Protein AF-A0A7Z9G6H9-F1 (afdb_monomer_lite)

Radius of gyration: 14.98 Å; chains: 1; bounding box: 34×43×38 Å

Foldseek 3Di:
DFDWFEDEDQAQFFWKFKQDPVRFGQFTAWYAHPVAEPDTAGGPADDDDDPPIDIDTDGDDQPFFKKKKWFAWPVRGTWIWIDGDDAFDKDFTATPRPRHFPQQVAAQIWTFKIAMETAPPCQQAPVQFKFKAALVRDTQDTHGHDHSHNYIGYIDTDTGGHHNNITIIGGHHD

Structure (mmCIF, N/CA/C/O backbone):
data_AF-A0A7Z9G6H9-F1
#
_entry.id   AF-A0A7Z9G6H9-F1
#
loop_
_atom_site.group_PDB
_atom_site.id
_atom_site.type_symbol
_atom_site.label_atom_id
_atom_site.label_alt_id
_atom_site.label_comp_id
_atom_site.label_asym_id
_atom_site.label_entity_id
_atom_site.label_seq_id
_atom_site.pdbx_PDB_ins_code
_atom_site.Cartn_x
_atom_site.Cartn_y
_atom_site.Cartn_z
_atom_site.occupancy
_atom_site.B_iso_or_equiv
_atom_site.auth_seq_id
_atom_site.auth_comp_id
_atom_site.auth_asym_id
_atom_site.auth_atom_id
_atom_site.pdbx_PDB_model_num
ATOM 1 N N . MET A 1 1 ? 0.332 -24.050 -5.049 1.00 57.28 1 MET A N 1
ATOM 2 C CA . MET A 1 1 ? 1.368 -23.044 -5.371 1.00 57.28 1 MET A CA 1
ATOM 3 C C . MET A 1 1 ? 0.844 -21.682 -4.958 1.00 57.28 1 MET A C 1
ATOM 5 O O . MET A 1 1 ? -0.345 -21.447 -5.135 1.00 57.28 1 MET A O 1
ATOM 9 N N . ALA A 1 2 ? 1.680 -20.829 -4.365 1.00 78.94 2 ALA A N 1
ATOM 10 C CA . ALA A 1 2 ? 1.297 -19.445 -4.094 1.00 78.94 2 ALA A CA 1
ATOM 11 C C . ALA A 1 2 ? 1.231 -18.673 -5.420 1.00 78.94 2 ALA A C 1
ATOM 13 O O . ALA A 1 2 ? 2.076 -18.885 -6.287 1.00 78.94 2 ALA A O 1
ATOM 14 N N . VAL A 1 3 ? 0.231 -17.808 -5.589 1.00 91.69 3 VAL A N 1
ATOM 15 C CA . VAL A 1 3 ? 0.198 -16.886 -6.732 1.00 91.69 3 VAL A CA 1
ATOM 16 C C . VAL A 1 3 ? 1.213 -15.783 -6.454 1.00 91.69 3 VAL A C 1
ATOM 18 O O . VAL A 1 3 ? 1.153 -15.135 -5.407 1.00 91.69 3 VAL A O 1
ATOM 21 N N . GLN A 1 4 ? 2.153 -15.600 -7.375 1.00 93.62 4 GLN A N 1
ATOM 22 C CA . GLN A 1 4 ? 3.223 -14.614 -7.267 1.00 93.62 4 GLN A CA 1
ATOM 23 C C . GLN A 1 4 ? 3.077 -13.572 -8.369 1.00 93.62 4 GLN A C 1
ATOM 25 O O . GLN A 1 4 ? 2.569 -13.873 -9.451 1.00 93.62 4 GLN A O 1
ATOM 30 N N . ALA A 1 5 ? 3.516 -12.351 -8.094 1.00 93.12 5 ALA A N 1
ATOM 31 C CA . ALA A 1 5 ? 3.531 -11.283 -9.078 1.00 93.12 5 ALA A CA 1
ATOM 32 C C . ALA A 1 5 ? 4.661 -10.294 -8.796 1.00 93.12 5 ALA A C 1
ATOM 34 O O . ALA A 1 5 ? 5.154 -10.186 -7.673 1.00 93.12 5 ALA A O 1
ATOM 35 N N . MET A 1 6 ? 5.048 -9.564 -9.835 1.00 92.94 6 MET A N 1
ATOM 36 C CA . MET A 1 6 ? 5.965 -8.440 -9.748 1.00 92.94 6 MET A CA 1
ATOM 37 C C . MET A 1 6 ? 5.773 -7.537 -10.959 1.00 92.94 6 MET A C 1
ATOM 39 O O . MET A 1 6 ? 5.467 -8.023 -12.047 1.00 92.94 6 MET A O 1
ATOM 43 N N . MET A 1 7 ? 5.983 -6.242 -10.764 1.00 94.25 7 MET A N 1
ATOM 44 C CA . MET A 1 7 ? 6.131 -5.269 -11.839 1.00 94.25 7 MET A CA 1
ATOM 45 C C . MET A 1 7 ? 7.499 -4.605 -11.729 1.00 94.25 7 MET A C 1
ATOM 47 O O . MET A 1 7 ? 7.927 -4.236 -10.638 1.00 94.25 7 MET A O 1
ATOM 51 N N . THR A 1 8 ? 8.191 -4.452 -12.853 1.00 93.75 8 THR A N 1
ATOM 52 C CA . THR A 1 8 ? 9.519 -3.836 -12.885 1.00 93.75 8 THR A CA 1
ATOM 53 C C . THR A 1 8 ? 9.532 -2.621 -13.793 1.00 93.75 8 THR A C 1
ATOM 55 O O . THR A 1 8 ? 8.877 -2.611 -14.834 1.00 93.75 8 THR A O 1
ATOM 58 N N . ALA A 1 9 ? 10.312 -1.614 -13.416 1.00 90.50 9 ALA A N 1
ATOM 59 C CA . ALA A 1 9 ? 10.638 -0.473 -14.264 1.00 90.50 9 ALA A CA 1
ATOM 60 C C . ALA A 1 9 ? 12.137 -0.201 -14.184 1.00 90.50 9 ALA A C 1
ATOM 62 O O . ALA A 1 9 ? 12.782 -0.546 -13.197 1.00 90.50 9 ALA A O 1
ATOM 63 N N . GLU A 1 10 ? 12.702 0.418 -15.219 1.00 86.88 10 GLU A N 1
ATOM 64 C CA . GLU A 1 10 ? 14.132 0.746 -15.237 1.00 86.88 10 GLU A CA 1
ATOM 65 C C . GLU A 1 10 ? 14.506 1.709 -14.108 1.00 86.88 10 GLU A C 1
ATOM 67 O O . GLU A 1 10 ? 15.538 1.530 -13.469 1.00 86.88 10 GLU A O 1
ATOM 72 N N . ASN A 1 11 ? 13.633 2.680 -13.823 1.00 79.31 11 ASN A N 1
ATOM 73 C CA . ASN A 1 11 ? 13.858 3.708 -12.816 1.00 79.31 11 ASN A CA 1
ATOM 74 C C . ASN A 1 11 ? 12.660 3.845 -11.876 1.00 79.31 11 ASN A C 1
ATOM 76 O O . ASN A 1 11 ? 11.511 3.711 -12.297 1.00 79.31 11 ASN A O 1
ATOM 80 N N . GLN A 1 12 ? 12.971 4.123 -10.606 1.00 78.25 12 GLN A N 1
ATOM 81 C CA . GLN A 1 12 ? 12.044 4.426 -9.511 1.00 78.25 12 GLN A CA 1
ATOM 82 C C . GLN A 1 12 ? 10.700 3.682 -9.569 1.00 78.25 12 GLN A C 1
ATOM 84 O O . GLN A 1 12 ? 9.645 4.296 -9.705 1.00 78.25 12 GLN A O 1
ATOM 89 N N . ALA A 1 13 ? 10.727 2.355 -9.458 1.00 88.94 13 ALA A N 1
ATOM 90 C CA . ALA A 1 13 ? 9.513 1.554 -9.371 1.00 88.94 13 ALA A CA 1
ATOM 91 C C . ALA A 1 13 ? 8.838 1.762 -7.998 1.00 88.94 13 ALA A C 1
ATOM 93 O O . ALA A 1 13 ? 9.188 1.092 -7.028 1.00 88.94 13 ALA A O 1
ATOM 94 N N . THR A 1 14 ? 7.899 2.711 -7.901 1.00 91.06 14 THR A N 1
ATOM 95 C CA . THR A 1 14 ? 7.312 3.136 -6.616 1.00 91.06 14 THR A CA 1
ATOM 96 C C . THR A 1 14 ? 6.161 2.226 -6.193 1.00 91.06 14 THR A C 1
ATOM 98 O O . THR A 1 14 ? 6.194 1.618 -5.129 1.00 91.06 14 THR A O 1
ATOM 101 N N . TYR A 1 15 ? 5.146 2.058 -7.035 1.00 94.25 15 TYR A N 1
ATOM 102 C CA . TYR A 1 15 ? 4.068 1.104 -6.777 1.00 94.25 15 TYR A CA 1
ATOM 103 C C . TYR A 1 15 ? 3.457 0.612 -8.077 1.00 94.25 15 TYR A C 1
ATOM 105 O O . TYR A 1 15 ? 3.503 1.271 -9.116 1.00 94.25 15 TYR A O 1
ATOM 113 N N . ALA A 1 16 ? 2.829 -0.554 -8.006 1.00 96.31 16 ALA A N 1
ATOM 114 C CA . ALA A 1 16 ? 2.021 -1.079 -9.083 1.00 96.31 16 ALA A CA 1
ATOM 115 C C . ALA A 1 16 ? 0.776 -1.755 -8.521 1.00 96.31 16 ALA A C 1
ATOM 117 O O . ALA A 1 16 ? 0.771 -2.280 -7.407 1.00 96.31 16 ALA A O 1
ATOM 118 N N . TYR A 1 17 ? -0.302 -1.729 -9.290 1.00 97.44 17 TYR A N 1
ATOM 119 C CA . TYR A 1 17 ? -1.571 -2.299 -8.878 1.00 97.44 17 TYR A CA 1
ATOM 120 C C . TYR A 1 17 ? -2.428 -2.706 -10.068 1.00 97.44 17 TYR A C 1
ATOM 122 O O . TYR A 1 17 ? -2.283 -2.218 -11.187 1.00 97.44 17 TYR A O 1
ATOM 130 N N . VAL A 1 18 ? -3.370 -3.600 -9.796 1.00 97.75 18 VAL A N 1
ATOM 131 C CA . VAL A 1 18 ? -4.489 -3.907 -10.677 1.00 97.75 18 VAL A CA 1
ATOM 132 C C . VAL A 1 18 ? -5.674 -3.062 -10.234 1.00 97.75 18 VAL A C 1
ATOM 134 O O . VAL A 1 18 ? -6.157 -3.215 -9.110 1.00 97.75 18 VAL A O 1
ATOM 137 N N . LEU A 1 19 ? -6.160 -2.186 -11.105 1.00 97.81 19 LEU A N 1
ATOM 138 C CA . LEU A 1 19 ? -7.416 -1.475 -10.918 1.00 97.81 19 LEU A CA 1
ATOM 139 C C . LEU A 1 19 ? -8.562 -2.362 -11.404 1.00 97.81 19 LEU A C 1
ATOM 141 O O . LEU A 1 19 ? -8.594 -2.751 -12.574 1.00 97.81 19 LEU A O 1
ATOM 145 N N . GLY A 1 20 ? -9.488 -2.680 -10.501 1.00 95.56 20 GLY A N 1
ATOM 146 C CA . GLY A 1 20 ? -10.690 -3.429 -10.847 1.00 95.56 20 GLY A CA 1
ATOM 147 C C . GLY A 1 20 ? -11.772 -2.543 -11.462 1.00 95.56 20 GLY A C 1
ATOM 148 O O . GLY A 1 20 ? -11.775 -1.326 -11.274 1.00 95.56 20 GLY A O 1
ATOM 149 N N . LEU A 1 21 ? -12.754 -3.168 -12.116 1.00 91.06 21 LEU A N 1
ATOM 150 C CA . LEU A 1 21 ? -13.916 -2.489 -12.717 1.00 91.06 21 LEU A CA 1
ATOM 151 C C . LEU A 1 21 ? -14.689 -1.564 -11.755 1.00 91.06 21 LEU A C 1
ATOM 153 O O . LEU A 1 21 ? -15.299 -0.597 -12.194 1.00 91.06 21 LEU A O 1
ATOM 157 N N . GLY A 1 22 ? -14.646 -1.831 -10.445 1.00 89.25 22 GLY A N 1
ATOM 158 C CA . GLY A 1 22 ? -15.258 -0.986 -9.412 1.00 89.25 22 GLY A CA 1
ATOM 159 C C . GLY A 1 22 ? -14.479 0.292 -9.074 1.00 89.25 22 GLY A C 1
ATOM 160 O O . GLY A 1 22 ? -14.809 0.950 -8.094 1.00 89.25 22 GLY A O 1
ATOM 161 N N . GLY A 1 23 ? -13.415 0.620 -9.817 1.00 92.25 23 GLY A N 1
ATOM 162 C CA . GLY A 1 23 ? -12.587 1.805 -9.569 1.00 92.25 23 GLY A CA 1
ATOM 163 C C . GLY A 1 23 ? -11.714 1.706 -8.315 1.00 92.25 23 GLY A C 1
ATOM 164 O O . GLY A 1 23 ? -11.170 2.707 -7.867 1.00 92.25 23 GLY A O 1
ATOM 165 N N . GLN A 1 24 ? -11.566 0.510 -7.746 1.00 94.94 24 GLN A N 1
ATOM 166 C CA . GLN A 1 24 ? -10.766 0.253 -6.550 1.00 94.94 24 GLN A CA 1
ATOM 167 C C . GLN A 1 24 ? -9.546 -0.602 -6.882 1.00 94.94 24 GLN A C 1
ATOM 169 O O . GLN A 1 24 ? -9.549 -1.386 -7.839 1.00 94.94 24 GLN A O 1
ATOM 174 N N . ILE A 1 25 ? -8.506 -0.480 -6.057 1.00 97.75 25 ILE A N 1
ATOM 175 C CA . ILE A 1 25 ? -7.326 -1.334 -6.145 1.00 97.75 25 ILE A CA 1
ATOM 176 C C . ILE A 1 25 ? -7.748 -2.769 -5.822 1.00 97.75 25 ILE A C 1
ATOM 178 O O . ILE A 1 25 ? -8.095 -3.121 -4.694 1.00 97.75 25 ILE A O 1
ATOM 182 N N . LYS A 1 26 ? -7.732 -3.618 -6.846 1.00 97.19 26 LYS A N 1
ATOM 183 C CA . LYS A 1 26 ? -8.091 -5.026 -6.732 1.00 97.19 26 LYS A CA 1
ATOM 184 C C . LYS A 1 26 ? -6.954 -5.806 -6.081 1.00 97.19 26 LYS A C 1
ATOM 186 O O . LYS A 1 26 ? -7.207 -6.570 -5.149 1.00 97.19 26 LYS A O 1
ATOM 191 N N . ILE A 1 27 ? -5.728 -5.592 -6.561 1.00 96.88 27 ILE A N 1
ATOM 192 C CA . ILE A 1 27 ? -4.488 -6.223 -6.089 1.00 96.88 27 ILE A CA 1
ATOM 193 C C . ILE A 1 27 ? -3.387 -5.163 -6.124 1.00 96.88 27 ILE A C 1
ATOM 195 O O . ILE A 1 27 ? -3.246 -4.493 -7.145 1.00 96.88 27 ILE A O 1
ATOM 199 N N . ALA A 1 28 ? -2.590 -5.035 -5.065 1.00 97.19 28 ALA A N 1
ATOM 200 C CA . ALA A 1 28 ? -1.325 -4.305 -5.133 1.00 97.19 28 ALA A CA 1
ATOM 201 C C . ALA A 1 28 ? -0.177 -5.279 -5.422 1.00 97.19 28 ALA A C 1
ATOM 203 O O . ALA A 1 28 ? -0.143 -6.390 -4.885 1.00 97.19 28 ALA A O 1
ATOM 204 N N . LEU A 1 29 ? 0.731 -4.877 -6.305 1.00 95.75 29 LEU A N 1
ATOM 205 C CA . LEU A 1 29 ? 1.786 -5.719 -6.851 1.00 95.75 29 LEU A CA 1
ATOM 206 C C . LEU A 1 29 ? 3.146 -5.281 -6.284 1.00 95.75 29 LEU A C 1
ATOM 208 O O . LEU A 1 29 ? 3.437 -4.084 -6.278 1.00 95.75 29 LEU A O 1
ATOM 212 N N . PRO A 1 30 ? 3.984 -6.231 -5.841 1.00 94.81 30 PRO A N 1
ATOM 213 C CA . PRO A 1 30 ? 5.392 -5.994 -5.546 1.00 94.81 30 PRO A CA 1
ATOM 214 C C . PRO A 1 30 ? 6.115 -5.349 -6.727 1.00 94.81 30 PRO A C 1
ATOM 216 O O . PRO A 1 30 ? 5.834 -5.668 -7.888 1.00 94.81 30 PRO A O 1
ATOM 219 N N . VAL A 1 31 ? 7.055 -4.459 -6.426 1.00 93.69 31 VAL A N 1
ATOM 220 C CA . VAL A 1 31 ? 7.818 -3.716 -7.432 1.00 93.69 31 VAL A CA 1
ATOM 221 C C . VAL A 1 31 ? 9.319 -3.838 -7.212 1.00 93.69 31 VAL A C 1
ATOM 223 O O . VAL A 1 31 ? 9.767 -4.112 -6.101 1.00 93.69 31 VAL A O 1
ATOM 226 N N . ALA A 1 32 ? 10.093 -3.660 -8.279 1.00 92.25 32 ALA A N 1
ATOM 227 C CA . ALA A 1 32 ? 11.552 -3.608 -8.241 1.00 92.25 32 ALA A CA 1
ATOM 228 C C . ALA A 1 32 ? 12.089 -2.807 -9.434 1.00 92.25 32 ALA A C 1
ATOM 230 O O . ALA A 1 32 ? 11.423 -2.704 -10.470 1.00 92.25 32 ALA A O 1
ATOM 231 N N . ALA A 1 33 ? 13.316 -2.302 -9.331 1.00 90.69 33 ALA A N 1
ATOM 232 C CA . ALA A 1 33 ? 14.062 -1.898 -10.514 1.00 90.69 33 ALA A CA 1
ATOM 233 C C . ALA A 1 33 ? 14.336 -3.131 -11.393 1.00 90.69 33 ALA A C 1
ATOM 235 O O . ALA A 1 33 ? 14.654 -4.203 -10.875 1.00 90.69 33 ALA A O 1
ATOM 236 N N . THR A 1 34 ? 14.255 -2.994 -12.720 1.00 90.81 34 THR A N 1
ATOM 237 C CA . THR A 1 34 ? 14.494 -4.110 -13.660 1.00 90.81 34 THR A CA 1
ATOM 238 C C . THR A 1 34 ? 15.861 -4.774 -13.441 1.00 90.81 34 THR A C 1
ATOM 240 O O . THR A 1 34 ? 15.983 -5.988 -13.575 1.00 90.81 34 THR A O 1
ATOM 243 N N . SER A 1 35 ? 16.879 -4.005 -13.046 1.00 87.25 35 SER A N 1
ATOM 244 C CA . SER A 1 35 ? 18.233 -4.493 -12.746 1.00 87.25 35 SER A CA 1
ATOM 245 C C . SER A 1 35 ? 18.387 -5.172 -11.379 1.00 87.25 35 SER A C 1
ATOM 247 O O . SER A 1 35 ? 19.400 -5.828 -11.151 1.00 87.25 35 SER A O 1
ATOM 249 N N . ALA A 1 36 ? 17.414 -5.016 -10.478 1.00 86.19 36 ALA A N 1
ATOM 250 C CA . ALA A 1 36 ? 17.465 -5.489 -9.092 1.00 86.19 36 ALA A CA 1
ATOM 251 C C . ALA A 1 36 ? 16.370 -6.517 -8.760 1.00 86.19 36 ALA A C 1
ATOM 253 O O . ALA A 1 36 ? 16.227 -6.947 -7.614 1.00 86.19 36 ALA A O 1
ATOM 254 N N . ALA A 1 37 ? 15.558 -6.896 -9.748 1.00 85.00 37 ALA A N 1
ATOM 255 C CA . ALA A 1 37 ? 14.481 -7.853 -9.567 1.00 85.00 37 ALA A CA 1
ATOM 256 C C . ALA A 1 37 ? 15.043 -9.237 -9.196 1.00 85.00 37 ALA A C 1
ATOM 258 O O . ALA A 1 37 ? 15.680 -9.903 -10.007 1.00 85.00 37 ALA A O 1
ATOM 259 N N . ASN A 1 38 ? 14.747 -9.694 -7.977 1.00 83.62 38 ASN A N 1
ATOM 260 C CA . ASN A 1 38 ? 15.224 -10.974 -7.436 1.00 83.62 38 ASN A CA 1
ATOM 261 C C . ASN A 1 38 ? 14.166 -12.097 -7.518 1.00 83.62 38 ASN A C 1
ATOM 263 O O . ASN A 1 38 ? 14.226 -13.073 -6.772 1.00 83.62 38 ASN A O 1
ATOM 267 N N . GLY A 1 39 ? 13.209 -11.971 -8.444 1.00 84.00 39 GLY A N 1
ATOM 268 C CA . GLY A 1 39 ? 12.113 -12.923 -8.668 1.00 84.00 39 GLY A CA 1
ATOM 269 C C . GLY A 1 39 ? 10.769 -12.468 -8.080 1.00 84.00 39 GLY A C 1
ATOM 270 O O . GLY A 1 39 ? 10.737 -11.593 -7.222 1.00 84.00 39 GLY A O 1
ATOM 271 N N . PRO A 1 40 ? 9.638 -13.016 -8.561 1.00 90.25 40 PRO A N 1
ATOM 272 C CA . PRO A 1 40 ? 8.310 -12.548 -8.181 1.00 90.25 40 PRO A CA 1
ATOM 273 C C . PRO A 1 40 ? 7.948 -12.904 -6.734 1.00 90.25 40 PRO A C 1
ATOM 275 O O . PRO A 1 40 ? 8.256 -13.985 -6.231 1.00 90.25 40 PRO A O 1
ATOM 278 N N . GLU A 1 41 ? 7.206 -12.011 -6.089 1.00 92.88 41 GLU A N 1
ATOM 279 C CA . GLU A 1 41 ? 6.852 -12.105 -4.674 1.00 92.88 41 GLU A CA 1
ATOM 280 C C . GLU A 1 41 ? 5.440 -12.677 -4.493 1.00 92.88 41 GLU A C 1
ATOM 282 O O . GLU A 1 41 ? 4.539 -12.448 -5.307 1.00 92.88 41 GLU A O 1
ATOM 287 N N . ALA A 1 42 ? 5.234 -13.451 -3.425 1.00 93.62 42 ALA A N 1
ATOM 288 C CA . ALA A 1 42 ? 3.934 -14.056 -3.140 1.00 93.62 42 ALA A CA 1
ATOM 289 C C . ALA A 1 42 ? 2.904 -12.993 -2.737 1.00 93.62 42 ALA A C 1
ATOM 291 O O . ALA A 1 42 ? 3.155 -12.160 -1.866 1.00 93.62 42 ALA A O 1
ATOM 292 N N . LEU A 1 43 ? 1.718 -13.041 -3.346 1.00 95.19 43 LEU A N 1
ATOM 293 C CA . LEU A 1 43 ? 0.636 -12.120 -3.011 1.00 95.19 43 LEU A CA 1
ATOM 294 C C . LEU A 1 43 ? -0.059 -12.545 -1.704 1.00 95.19 43 LEU A C 1
ATOM 296 O O . LEU A 1 43 ? -0.456 -13.708 -1.598 1.00 95.19 43 LEU A O 1
ATOM 300 N N . PRO A 1 44 ? -0.294 -11.618 -0.750 1.00 95.75 44 PRO A N 1
ATOM 301 C CA . PRO A 1 44 ? -1.024 -11.913 0.485 1.00 95.75 44 PRO A CA 1
ATOM 302 C C . PRO A 1 44 ? -2.404 -12.543 0.259 1.00 95.75 44 PRO A C 1
ATOM 304 O O . PRO A 1 44 ? -2.765 -13.516 0.915 1.00 95.75 44 PRO A O 1
ATOM 307 N N . TYR A 1 45 ? -3.160 -11.996 -0.696 1.00 96.00 45 TYR A N 1
ATOM 308 C CA . TYR A 1 45 ? -4.509 -12.410 -1.065 1.00 96.00 45 TYR A CA 1
ATOM 309 C C . TYR A 1 45 ? -4.669 -12.360 -2.586 1.00 96.00 45 TYR A C 1
ATOM 311 O O . TYR A 1 45 ? -5.028 -11.338 -3.171 1.00 96.00 45 TYR A O 1
ATOM 319 N N . ALA A 1 46 ? -4.390 -13.480 -3.247 1.00 93.12 46 ALA A N 1
ATOM 320 C CA . ALA A 1 46 ? -4.533 -13.587 -4.694 1.00 93.12 46 ALA A CA 1
ATOM 321 C C . ALA A 1 46 ? -5.994 -13.394 -5.140 1.00 93.12 46 ALA A C 1
ATOM 323 O O . ALA A 1 46 ? -6.916 -13.911 -4.507 1.00 93.12 46 ALA A O 1
ATOM 324 N N . LYS A 1 47 ? -6.208 -12.691 -6.259 1.00 94.38 47 LYS A N 1
ATOM 325 C CA . LYS A 1 47 ? -7.533 -12.520 -6.877 1.00 94.38 47 LYS A CA 1
ATOM 326 C C . LYS A 1 47 ? -7.467 -12.829 -8.368 1.00 94.38 47 LYS A C 1
ATOM 328 O O . LYS A 1 47 ? -6.476 -12.519 -9.023 1.00 94.38 47 LYS A O 1
ATOM 333 N N . SER A 1 48 ? -8.533 -13.410 -8.909 1.00 93.62 48 SER A N 1
ATOM 334 C CA . SER A 1 48 ? -8.643 -13.686 -10.343 1.00 93.62 48 SER A CA 1
ATOM 335 C C . SER A 1 48 ? -8.804 -12.395 -11.136 1.00 93.62 48 SER A C 1
ATOM 337 O O . SER A 1 48 ? -9.628 -11.547 -10.781 1.00 93.62 48 SER A O 1
ATOM 339 N N . LEU A 1 49 ? -8.050 -12.263 -12.224 1.00 93.62 49 LEU A N 1
ATOM 340 C CA . LEU A 1 49 ? -8.220 -11.178 -13.184 1.00 93.62 49 LEU A CA 1
ATOM 341 C C . LEU A 1 49 ? -9.435 -11.448 -14.071 1.00 93.62 49 LEU A C 1
ATOM 343 O O . LEU A 1 49 ? -9.719 -12.594 -14.418 1.00 93.62 49 LEU A O 1
ATOM 347 N N . VAL A 1 50 ? -10.154 -10.388 -14.421 1.00 94.81 50 VAL A N 1
ATOM 348 C CA . VAL A 1 50 ? -11.291 -10.437 -15.344 1.00 94.81 50 VAL A CA 1
ATOM 349 C C . VAL A 1 50 ? -11.115 -9.390 -16.436 1.00 94.81 50 VAL A C 1
ATOM 351 O O . VAL A 1 50 ? -10.374 -8.422 -16.271 1.00 94.81 50 VAL A O 1
ATOM 354 N N . SER A 1 51 ? -11.797 -9.585 -17.564 1.00 95.50 51 SER A N 1
ATOM 355 C CA . SER A 1 51 ? -11.792 -8.606 -18.652 1.00 95.50 51 SER A CA 1
ATOM 356 C C . SER A 1 51 ? -12.199 -7.223 -18.135 1.00 95.50 51 SER A C 1
ATOM 358 O O . SER A 1 51 ? -13.204 -7.092 -17.438 1.00 95.50 51 SER A O 1
ATOM 360 N N . GLY A 1 52 ? -11.420 -6.204 -18.496 1.00 93.94 52 GLY A N 1
ATOM 361 C CA . GLY A 1 52 ? -11.617 -4.822 -18.058 1.00 93.94 52 GLY A CA 1
ATOM 362 C C . GLY A 1 52 ? -10.864 -4.428 -16.782 1.00 93.94 52 GLY A C 1
ATOM 363 O O . GLY A 1 52 ? -10.822 -3.242 -16.465 1.00 93.94 52 GLY A O 1
ATOM 364 N N . ASP A 1 53 ? -10.212 -5.368 -16.088 1.00 97.69 53 ASP A N 1
ATOM 365 C CA . ASP A 1 53 ? -9.167 -5.008 -15.125 1.00 97.69 53 ASP A CA 1
ATOM 366 C C . ASP A 1 53 ? -7.988 -4.346 -15.862 1.00 97.69 53 ASP A C 1
ATOM 368 O O . ASP A 1 53 ? -7.624 -4.748 -16.970 1.00 97.69 53 ASP A O 1
ATOM 372 N N . THR A 1 54 ? -7.355 -3.350 -15.238 1.00 96.75 54 THR A N 1
ATOM 373 C CA . THR A 1 54 ? -6.171 -2.683 -15.809 1.00 96.75 54 THR A CA 1
ATOM 374 C C . THR A 1 54 ? -4.990 -2.767 -14.857 1.00 96.75 54 THR A C 1
ATOM 376 O O . THR A 1 54 ? -5.138 -2.535 -13.661 1.00 96.75 54 THR A O 1
ATOM 379 N N . VAL A 1 55 ? -3.808 -3.096 -15.377 1.00 96.06 55 VAL A N 1
ATOM 380 C CA . VAL A 1 55 ? -2.554 -3.036 -14.614 1.00 96.06 55 VAL A CA 1
ATOM 381 C C . VAL A 1 55 ? -1.974 -1.636 -14.764 1.00 96.06 55 VAL A C 1
ATOM 383 O O . VAL A 1 55 ? -1.873 -1.124 -15.877 1.00 96.06 55 VAL A O 1
ATOM 386 N N . ARG A 1 56 ? -1.611 -1.010 -13.648 1.00 96.12 56 ARG A N 1
ATOM 387 C CA . ARG A 1 56 ? -1.028 0.330 -13.596 1.00 96.12 56 ARG A CA 1
ATOM 388 C C . ARG A 1 56 ? 0.234 0.306 -12.752 1.00 96.12 56 ARG A C 1
ATOM 390 O O . ARG A 1 56 ? 0.298 -0.399 -11.747 1.00 96.12 56 ARG A O 1
ATOM 397 N N . MET A 1 57 ? 1.221 1.087 -13.163 1.00 93.25 57 MET A N 1
ATOM 398 C CA . MET A 1 57 ? 2.491 1.231 -12.468 1.00 93.25 57 MET A CA 1
ATOM 399 C C . MET A 1 57 ? 2.872 2.703 -12.418 1.00 93.25 57 MET A C 1
ATOM 401 O O . MET A 1 57 ? 2.707 3.411 -13.410 1.00 93.25 57 MET A O 1
ATOM 405 N N . MET A 1 58 ? 3.386 3.127 -11.270 1.00 92.12 58 MET A N 1
ATOM 406 C CA . MET A 1 58 ? 4.063 4.401 -11.111 1.00 92.12 58 MET A CA 1
ATOM 407 C C . MET A 1 58 ? 5.568 4.167 -11.154 1.00 92.12 58 MET A C 1
ATOM 409 O O . MET A 1 58 ? 6.124 3.445 -10.321 1.00 92.12 58 MET A O 1
ATOM 413 N N . SER A 1 59 ? 6.197 4.773 -12.155 1.00 89.06 59 SER A N 1
ATOM 414 C CA . SER A 1 59 ? 7.643 4.902 -12.260 1.00 89.06 59 SER A CA 1
ATOM 415 C C . SER A 1 59 ? 7.993 6.377 -12.322 1.00 89.06 59 SER A C 1
ATOM 417 O O . SER A 1 59 ? 7.403 7.108 -13.120 1.00 89.06 59 SER A O 1
ATOM 419 N N . ASN A 1 60 ? 8.969 6.790 -11.534 1.00 81.88 60 ASN A N 1
ATOM 420 C CA . ASN A 1 60 ? 9.380 8.184 -11.436 1.00 81.88 60 ASN A CA 1
ATOM 421 C C . ASN A 1 60 ? 10.760 8.447 -12.044 1.00 81.88 60 ASN A C 1
ATOM 423 O O . ASN A 1 60 ? 11.510 7.534 -12.404 1.00 81.88 60 ASN A O 1
ATOM 427 N N . THR A 1 61 ? 11.111 9.728 -12.135 1.00 72.62 61 THR A N 1
ATOM 428 C CA . THR A 1 61 ? 12.465 10.157 -12.488 1.00 72.62 61 THR A CA 1
ATOM 429 C C . THR A 1 61 ? 13.370 10.101 -11.260 1.00 72.62 61 THR A C 1
ATOM 431 O O . THR A 1 61 ? 12.898 10.277 -10.147 1.00 72.62 61 THR A O 1
ATOM 434 N N . ALA A 1 62 ? 14.679 9.877 -11.432 1.00 63.75 62 ALA A N 1
ATOM 435 C CA . ALA A 1 62 ? 15.618 9.614 -10.328 1.00 63.75 62 ALA A CA 1
ATOM 436 C C . ALA A 1 62 ? 15.663 10.685 -9.210 1.00 63.75 62 ALA A C 1
ATOM 438 O O . ALA A 1 62 ? 16.158 10.394 -8.122 1.00 63.75 62 ALA A O 1
ATOM 439 N N . THR A 1 63 ? 15.161 11.896 -9.463 1.00 69.31 63 THR A N 1
ATOM 440 C CA . THR A 1 63 ? 15.124 13.021 -8.517 1.00 69.31 63 THR A CA 1
ATOM 441 C C . THR A 1 63 ? 13.849 13.101 -7.681 1.00 69.31 63 THR A C 1
ATOM 443 O O . THR A 1 63 ? 13.812 13.869 -6.720 1.00 69.31 63 THR A O 1
ATOM 446 N N . ASP A 1 64 ? 12.803 12.351 -8.027 1.00 73.75 64 ASP A N 1
ATOM 447 C CA . ASP A 1 64 ? 11.524 12.447 -7.330 1.00 73.75 64 ASP A CA 1
ATOM 448 C C . ASP A 1 64 ? 11.612 11.804 -5.941 1.00 73.75 64 ASP A C 1
ATOM 450 O O . ASP A 1 64 ? 12.139 10.703 -5.759 1.00 73.75 64 ASP A O 1
ATOM 454 N N . ARG A 1 65 ? 11.089 12.518 -4.938 1.00 78.44 65 ARG A N 1
ATOM 455 C CA . ARG A 1 65 ? 11.120 12.131 -3.518 1.00 78.44 65 ARG A CA 1
ATOM 456 C C . ARG A 1 65 ? 9.881 11.329 -3.107 1.00 78.44 65 ARG A C 1
ATOM 458 O O . ARG A 1 65 ? 9.418 11.453 -1.979 1.00 78.44 65 ARG A O 1
ATOM 465 N N . GLN A 1 66 ? 9.292 10.556 -4.017 1.00 88.62 66 GLN A N 1
ATOM 466 C CA . GLN A 1 66 ? 8.013 9.902 -3.744 1.00 88.62 66 GLN A CA 1
ATOM 467 C C . GLN A 1 66 ? 8.168 8.724 -2.769 1.00 88.62 66 GLN A C 1
ATOM 469 O O . GLN A 1 66 ? 9.036 7.863 -2.931 1.00 88.62 66 GLN A O 1
ATOM 474 N N . VAL A 1 67 ? 7.275 8.669 -1.781 1.00 90.69 67 VAL A N 1
ATOM 475 C CA . VAL A 1 67 ? 7.146 7.568 -0.822 1.00 90.69 67 VAL A CA 1
ATOM 476 C C . VAL A 1 67 ? 5.749 6.980 -0.948 1.00 90.69 67 VAL A C 1
ATOM 478 O O . VAL A 1 67 ? 4.767 7.721 -0.973 1.00 90.69 67 VAL A O 1
ATOM 481 N N . CYS A 1 68 ? 5.649 5.652 -0.999 1.00 94.50 68 CYS A N 1
ATOM 482 C CA . CYS A 1 68 ? 4.364 4.960 -1.030 1.00 94.50 68 CYS A CA 1
ATOM 483 C C . CYS A 1 68 ? 4.321 3.827 -0.006 1.00 94.50 68 CYS A C 1
ATOM 485 O O . CYS A 1 68 ? 5.176 2.943 0.010 1.00 94.50 68 CYS A O 1
ATOM 487 N N . LEU A 1 69 ? 3.287 3.838 0.831 1.00 96.62 69 LEU A N 1
ATOM 488 C CA . LEU A 1 69 ? 2.890 2.725 1.678 1.00 96.62 69 LEU A CA 1
ATOM 489 C C . LEU A 1 69 ? 1.887 1.866 0.907 1.00 96.62 69 LEU A C 1
ATOM 491 O O . LEU A 1 69 ? 0.766 2.292 0.633 1.00 96.62 69 LEU A O 1
ATOM 495 N N . THR A 1 70 ? 2.273 0.631 0.615 1.00 97.81 70 THR A N 1
ATOM 496 C CA . THR A 1 70 ? 1.388 -0.367 0.017 1.00 97.81 70 THR A CA 1
ATOM 497 C C . THR A 1 70 ? 0.941 -1.354 1.085 1.00 97.81 70 THR A C 1
ATOM 499 O O . THR A 1 70 ? 1.763 -1.870 1.843 1.00 97.81 70 THR A O 1
ATOM 502 N N . VAL A 1 71 ? -0.363 -1.626 1.164 1.00 98.38 71 VAL A N 1
ATOM 503 C CA . VAL A 1 71 ? -0.952 -2.439 2.235 1.00 98.38 71 VAL A CA 1
ATOM 504 C C . VAL A 1 71 ? -1.919 -3.494 1.707 1.00 98.38 71 VAL A C 1
ATOM 506 O O . VAL A 1 71 ? -2.584 -3.309 0.686 1.00 98.38 71 VAL A O 1
ATOM 509 N N . ALA A 1 72 ? -2.040 -4.583 2.464 1.00 98.38 72 ALA A N 1
ATOM 510 C CA . ALA A 1 72 ? -3.114 -5.558 2.353 1.00 98.38 72 ALA A CA 1
ATOM 511 C C . ALA A 1 72 ? -3.751 -5.805 3.729 1.00 98.38 72 ALA A C 1
ATOM 513 O O . ALA A 1 72 ? -3.054 -6.049 4.724 1.00 98.38 72 ALA A O 1
ATOM 514 N N . THR A 1 73 ? -5.078 -5.771 3.809 1.00 98.38 73 THR A N 1
ATOM 515 C CA . THR A 1 73 ? -5.824 -5.965 5.061 1.00 98.38 73 THR A CA 1
ATOM 516 C C . THR A 1 73 ? -6.224 -7.420 5.265 1.00 98.38 73 THR A C 1
ATOM 518 O O . THR A 1 73 ? -6.293 -8.191 4.312 1.00 98.38 73 THR A O 1
ATOM 521 N N . LYS A 1 74 ? -6.543 -7.808 6.504 1.00 98.12 74 LYS A N 1
ATOM 522 C CA . LYS A 1 74 ? -7.071 -9.148 6.821 1.00 98.12 74 LYS A CA 1
ATOM 523 C C . LYS A 1 74 ? -8.361 -9.485 6.064 1.00 98.12 74 LYS A C 1
ATOM 525 O O . LYS A 1 74 ? -8.668 -10.658 5.884 1.00 98.12 74 LYS A O 1
ATOM 530 N N . GLN A 1 75 ? -9.095 -8.468 5.615 1.00 96.19 75 GLN A N 1
ATOM 531 C CA . GLN A 1 75 ? -10.295 -8.582 4.788 1.00 96.19 75 GLN A CA 1
ATOM 532 C C . GLN A 1 75 ? -9.980 -8.809 3.294 1.00 96.19 75 GLN A C 1
ATOM 534 O O . GLN A 1 75 ? -10.897 -8.939 2.487 1.00 96.19 75 GLN A O 1
ATOM 539 N N . GLY A 1 76 ? -8.703 -8.857 2.900 1.00 95.88 76 GLY A N 1
ATOM 540 C CA . GLY A 1 76 ? -8.284 -9.017 1.505 1.00 95.88 76 GLY A CA 1
ATOM 541 C C . GLY A 1 76 ? -8.366 -7.730 0.677 1.00 95.88 76 GLY A C 1
ATOM 542 O O . GLY A 1 76 ? -8.284 -7.781 -0.556 1.00 95.88 76 GLY A O 1
ATOM 543 N N . THR A 1 77 ? -8.541 -6.574 1.321 1.00 97.44 77 THR A N 1
ATOM 544 C CA . THR A 1 77 ? -8.491 -5.260 0.667 1.00 97.44 77 THR A CA 1
ATOM 545 C C . THR A 1 77 ? -7.040 -4.875 0.421 1.00 97.44 77 THR A C 1
ATOM 547 O O . THR A 1 77 ? -6.196 -5.060 1.295 1.00 97.44 77 THR A O 1
ATOM 550 N N . TYR A 1 78 ? -6.757 -4.318 -0.753 1.00 98.31 78 TYR A N 1
ATOM 551 C CA . TYR A 1 78 ? -5.464 -3.727 -1.078 1.00 98.31 78 TYR A CA 1
ATOM 552 C C . TYR A 1 78 ? -5.613 -2.218 -1.206 1.00 98.31 78 TYR A C 1
ATOM 554 O O . TYR A 1 7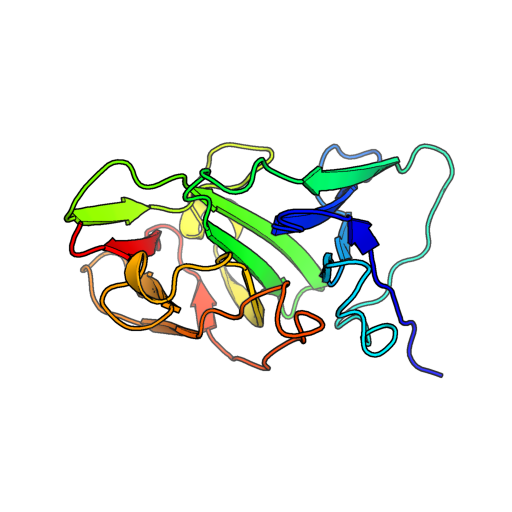8 ? -6.639 -1.742 -1.690 1.00 98.31 78 TYR A O 1
ATOM 562 N N . ALA A 1 79 ? -4.587 -1.483 -0.798 1.00 98.38 79 ALA A N 1
ATOM 563 C CA . ALA A 1 79 ? -4.538 -0.037 -0.948 1.00 98.38 79 ALA A CA 1
ATOM 564 C C . ALA A 1 79 ? -3.089 0.446 -1.057 1.00 98.38 79 ALA A C 1
ATOM 566 O O . ALA A 1 79 ? -2.175 -0.182 -0.518 1.00 98.38 79 ALA A O 1
ATOM 567 N N . CYS A 1 80 ? -2.902 1.574 -1.734 1.00 98.25 80 CYS A N 1
ATOM 568 C CA . CYS A 1 80 ? -1.630 2.278 -1.823 1.00 98.25 80 CYS A CA 1
ATOM 569 C C . CYS A 1 80 ? -1.856 3.724 -1.384 1.00 98.25 80 CYS A C 1
ATOM 571 O O . CYS A 1 80 ? -2.838 4.346 -1.799 1.00 98.25 80 CYS A O 1
ATOM 573 N N . PHE A 1 81 ? -0.957 4.240 -0.553 1.00 98.44 81 PHE A N 1
ATOM 574 C CA . PHE A 1 81 ? -0.986 5.606 -0.047 1.00 98.44 81 PHE A CA 1
ATOM 575 C C . PHE A 1 81 ? 0.342 6.264 -0.366 1.00 98.44 81 PHE A C 1
ATOM 577 O O . PHE A 1 81 ? 1.374 5.686 -0.041 1.00 98.44 81 PHE A O 1
ATOM 584 N N . GLU A 1 82 ? 0.335 7.450 -0.959 1.00 95.38 82 GLU A N 1
ATOM 585 C CA . GLU A 1 82 ? 1.559 8.126 -1.384 1.00 95.38 82 GLU A CA 1
ATOM 586 C C . GLU A 1 82 ? 1.641 9.566 -0.879 1.00 95.38 82 GLU A C 1
ATOM 588 O O . GLU A 1 82 ? 0.629 10.199 -0.563 1.00 95.38 82 GLU A O 1
ATOM 593 N N . ASN A 1 83 ? 2.866 10.084 -0.835 1.00 93.56 83 ASN A N 1
ATOM 594 C CA . ASN A 1 83 ? 3.158 11.512 -0.812 1.00 93.56 83 ASN A CA 1
ATOM 595 C C . ASN A 1 83 ? 4.528 11.749 -1.474 1.00 93.56 83 ASN A C 1
ATOM 597 O O . ASN A 1 83 ? 5.372 10.849 -1.509 1.00 93.56 83 ASN A O 1
ATOM 601 N N . THR A 1 84 ? 4.765 12.967 -1.952 1.00 90.62 84 THR A N 1
ATOM 602 C CA . THR A 1 84 ? 6.076 13.441 -2.407 1.00 90.62 84 THR A CA 1
ATOM 603 C C . THR A 1 84 ? 6.525 14.585 -1.491 1.00 90.62 84 THR A C 1
ATOM 605 O O . THR A 1 84 ? 6.222 15.745 -1.778 1.00 90.62 84 THR A O 1
ATOM 608 N N . PRO A 1 85 ? 7.225 14.293 -0.376 1.00 88.12 85 PRO A N 1
ATOM 609 C CA . PRO A 1 85 ? 7.718 15.319 0.537 1.00 88.12 85 PRO A CA 1
ATOM 610 C C . PRO A 1 85 ? 8.626 16.354 -0.141 1.00 88.12 85 PRO A C 1
ATOM 612 O O . PRO A 1 85 ? 9.567 15.998 -0.852 1.00 88.12 85 PRO A O 1
ATOM 615 N N . THR A 1 86 ? 8.387 17.639 0.138 1.00 86.62 86 THR A N 1
ATOM 616 C CA . THR A 1 86 ? 9.100 18.777 -0.481 1.00 86.62 86 THR A CA 1
ATOM 617 C C . THR A 1 86 ? 10.011 19.553 0.481 1.00 86.62 86 THR A C 1
ATOM 619 O O . THR A 1 86 ? 10.522 20.610 0.119 1.00 86.62 86 THR A O 1
ATOM 622 N N . GLY A 1 87 ? 10.213 19.074 1.711 1.00 84.69 87 GLY A N 1
ATOM 623 C CA . GLY A 1 87 ? 11.055 19.720 2.725 1.00 84.69 87 GLY A CA 1
ATOM 624 C C . GLY A 1 87 ? 11.011 18.977 4.058 1.00 84.69 87 GLY A C 1
ATOM 625 O O . GLY A 1 87 ? 10.359 17.940 4.140 1.00 84.69 87 GLY A O 1
ATOM 626 N N . ALA A 1 88 ? 11.669 19.507 5.093 1.00 87.94 88 ALA A N 1
ATOM 627 C CA . ALA A 1 88 ? 11.624 18.931 6.438 1.00 87.94 88 ALA A CA 1
ATOM 628 C C . ALA A 1 88 ? 10.212 19.010 7.038 1.00 87.94 88 ALA A C 1
ATOM 630 O O . ALA A 1 88 ? 9.525 20.025 6.901 1.00 87.94 88 ALA A O 1
ATOM 631 N N . GLY A 1 89 ? 9.796 17.959 7.741 1.00 89.56 89 GLY A N 1
ATOM 632 C CA . GLY A 1 89 ? 8.497 17.911 8.406 1.00 89.56 89 GLY A CA 1
ATOM 633 C C . GLY A 1 89 ? 7.830 16.544 8.354 1.00 89.56 89 GLY A C 1
ATOM 634 O O . GLY A 1 89 ? 8.443 15.539 7.998 1.00 89.56 89 GLY A O 1
ATOM 635 N N . GLU A 1 90 ? 6.556 16.526 8.731 1.00 92.62 90 GLU A N 1
ATOM 636 C CA . GLU A 1 90 ? 5.678 15.362 8.658 1.00 92.62 90 GLU A CA 1
ATOM 637 C C . GLU A 1 90 ? 4.723 15.512 7.469 1.00 92.62 90 GLU A C 1
ATOM 639 O O . GLU A 1 90 ? 4.116 16.567 7.282 1.00 92.62 90 GLU A O 1
ATOM 644 N N . PHE A 1 91 ? 4.602 14.458 6.665 1.00 94.00 91 PHE A N 1
ATOM 645 C CA . PHE A 1 91 ? 3.787 14.435 5.455 1.00 94.00 91 PHE A CA 1
ATOM 646 C C . PHE A 1 91 ? 2.846 13.238 5.512 1.00 94.00 91 PHE A C 1
ATOM 648 O O . PHE A 1 91 ? 3.294 12.095 5.624 1.00 94.00 91 PHE A O 1
ATOM 655 N N . GLU A 1 92 ? 1.544 13.497 5.431 1.00 96.81 92 GLU A N 1
ATOM 656 C CA . GLU A 1 92 ? 0.525 12.450 5.395 1.00 96.81 92 GLU A CA 1
ATOM 657 C C . GLU A 1 92 ? 0.466 11.786 4.017 1.00 96.81 92 GLU A C 1
ATOM 659 O O . GLU A 1 92 ? 0.368 12.456 2.990 1.00 96.81 92 GLU A O 1
ATOM 664 N N . LEU A 1 93 ? 0.493 10.457 3.991 1.00 97.50 93 LEU A N 1
ATOM 665 C CA . LEU A 1 93 ? 0.292 9.661 2.791 1.00 97.50 93 LEU A CA 1
ATOM 666 C C . LEU A 1 93 ? -1.209 9.485 2.556 1.00 97.50 93 LEU A C 1
ATOM 668 O O . LEU A 1 93 ? -1.945 9.058 3.449 1.00 97.50 93 LEU A O 1
ATOM 672 N N . THR A 1 94 ? -1.655 9.757 1.332 1.00 98.50 94 THR A N 1
ATOM 673 C CA . THR A 1 94 ? -3.076 9.694 0.959 1.00 98.50 94 THR A CA 1
ATOM 674 C C . THR A 1 94 ? -3.320 8.663 -0.131 1.00 98.50 94 THR A C 1
ATOM 676 O O . THR A 1 94 ? -2.426 8.328 -0.905 1.00 98.50 94 THR A O 1
ATOM 679 N N . HIS A 1 95 ? -4.526 8.101 -0.161 1.00 98.50 95 HIS A N 1
ATOM 680 C CA . HIS A 1 95 ? -4.868 6.996 -1.047 1.00 98.50 95 HIS A CA 1
ATOM 681 C C . HIS A 1 95 ? -4.770 7.411 -2.520 1.00 98.50 95 HIS A C 1
ATOM 683 O O . HIS A 1 95 ? -5.465 8.334 -2.944 1.00 98.50 95 HIS A O 1
ATOM 689 N N . ILE A 1 96 ? -4.001 6.676 -3.328 1.00 98.06 96 ILE A N 1
ATOM 690 C CA . ILE A 1 96 ? -3.652 7.084 -4.704 1.00 98.06 96 ILE A CA 1
ATOM 691 C C . ILE A 1 96 ? -4.850 7.229 -5.661 1.00 98.06 96 ILE A C 1
ATOM 693 O O . ILE A 1 96 ? -4.733 7.846 -6.714 1.00 98.06 96 ILE A O 1
ATOM 697 N N . ILE A 1 97 ? -6.005 6.637 -5.329 1.00 97.06 97 ILE A N 1
ATOM 698 C CA . ILE A 1 97 ? -7.225 6.745 -6.148 1.00 97.06 97 ILE A CA 1
ATOM 699 C C . ILE A 1 97 ? -8.194 7.804 -5.614 1.00 97.06 97 ILE A C 1
ATOM 701 O O . ILE A 1 97 ? -8.904 8.432 -6.392 1.00 97.06 97 ILE A O 1
ATOM 705 N N . THR A 1 98 ? -8.280 7.974 -4.293 1.00 97.31 98 THR A N 1
ATOM 706 C CA . THR A 1 98 ? -9.376 8.732 -3.653 1.00 97.31 98 THR A CA 1
ATOM 707 C C . THR A 1 98 ? -8.905 9.981 -2.913 1.00 97.31 98 THR A C 1
ATOM 709 O O . THR A 1 98 ? -9.743 10.785 -2.509 1.00 97.31 98 THR A O 1
ATOM 712 N N . GLY A 1 99 ? -7.596 10.138 -2.694 1.00 97.88 99 GLY A N 1
ATOM 713 C CA . GLY A 1 99 ? -7.005 11.228 -1.914 1.00 97.88 99 GLY A CA 1
ATOM 714 C C . GLY A 1 99 ? -7.347 11.197 -0.421 1.00 97.88 99 GLY A C 1
ATOM 715 O O . GLY A 1 99 ? -7.041 12.146 0.290 1.00 97.88 99 GLY A O 1
ATOM 716 N N . GLN A 1 100 ? -8.001 10.139 0.064 1.00 98.12 100 GLN A N 1
ATOM 717 C CA . GLN A 1 100 ? -8.425 10.018 1.461 1.00 98.12 100 GLN A CA 1
ATOM 718 C C . GLN A 1 100 ? -7.285 9.503 2.347 1.00 98.12 100 GLN A C 1
ATOM 720 O O . GLN A 1 100 ? -6.378 8.815 1.865 1.00 98.12 100 GLN A O 1
ATOM 725 N N . SER A 1 101 ? -7.359 9.770 3.652 1.00 98.31 101 SER A N 1
ATOM 726 C CA . SER A 1 101 ? -6.408 9.216 4.622 1.00 98.31 101 SER A CA 1
ATOM 727 C C . SER A 1 101 ? -6.521 7.690 4.731 1.00 98.31 101 SER A C 1
ATOM 729 O O . SER A 1 101 ? -7.490 7.069 4.264 1.00 98.31 101 SER A O 1
ATOM 731 N N . ILE A 1 102 ? -5.545 7.060 5.394 1.00 98.44 102 ILE A N 1
ATOM 732 C CA . ILE A 1 102 ? -5.616 5.625 5.706 1.00 98.44 102 ILE A CA 1
ATOM 733 C C . ILE A 1 102 ? -6.812 5.297 6.605 1.00 98.44 102 ILE A C 1
ATOM 735 O O . ILE A 1 102 ? -7.485 4.295 6.366 1.00 98.44 102 ILE A O 1
ATOM 739 N N . GLY A 1 103 ? -7.111 6.157 7.583 1.00 98.19 103 GLY A N 1
ATOM 740 C CA . GLY A 1 103 ? -8.241 5.992 8.489 1.00 98.19 103 GLY A CA 1
ATOM 741 C C . GLY A 1 103 ? -9.576 6.040 7.755 1.00 98.19 103 GLY A C 1
ATOM 742 O O . GLY A 1 103 ? -10.398 5.150 7.925 1.00 98.19 103 GLY A O 1
ATOM 743 N N . GLN A 1 104 ? -9.761 7.007 6.855 1.00 98.00 104 GLN A N 1
ATOM 744 C CA . GLN A 1 104 ? -10.976 7.120 6.037 1.00 98.00 104 GLN A CA 1
ATOM 745 C C . GLN A 1 104 ? -11.126 5.973 5.030 1.00 98.00 104 GLN A C 1
ATOM 747 O O . GLN A 1 104 ? -12.241 5.545 4.740 1.00 98.00 104 GLN A O 1
ATOM 752 N N . SER A 1 105 ? -10.014 5.476 4.486 1.00 97.88 105 SER A N 1
ATOM 753 C CA . SER A 1 105 ? -10.034 4.438 3.450 1.00 97.88 105 SER A CA 1
ATOM 754 C C . SER A 1 105 ? -10.222 3.029 4.016 1.00 97.88 105 SER A C 1
ATOM 756 O O . SER A 1 105 ? -10.788 2.168 3.344 1.00 97.88 105 SER A O 1
ATOM 758 N N . LEU A 1 106 ? -9.716 2.771 5.226 1.00 98.06 106 LEU A N 1
ATOM 759 C CA . LEU A 1 106 ? -9.603 1.430 5.808 1.00 98.06 106 LEU A CA 1
ATOM 760 C C . LEU A 1 106 ? -10.171 1.345 7.236 1.00 98.06 106 LEU A C 1
ATOM 762 O O . LEU A 1 106 ? -9.760 0.464 7.993 1.00 98.06 106 LEU A O 1
ATOM 766 N N . ASP A 1 107 ? -11.104 2.225 7.607 1.00 98.12 107 ASP A N 1
ATOM 767 C CA . ASP A 1 107 ? -11.743 2.216 8.930 1.00 98.12 107 ASP A CA 1
ATOM 768 C C . ASP A 1 107 ? -12.275 0.822 9.307 1.00 98.12 107 ASP A C 1
ATOM 770 O O . ASP A 1 107 ? -12.875 0.113 8.492 1.00 98.12 107 ASP A O 1
ATOM 774 N N . GLY A 1 108 ? -12.004 0.403 10.543 1.00 97.88 108 GLY A N 1
ATOM 775 C CA . GLY A 1 108 ? -12.384 -0.904 11.078 1.00 97.88 108 GLY A CA 1
ATOM 776 C C . GLY A 1 108 ? -11.613 -2.097 10.496 1.00 97.88 108 GLY A C 1
ATOM 777 O O . GLY A 1 108 ? -11.847 -3.236 10.910 1.00 97.88 108 GLY A O 1
ATOM 778 N N . GLN A 1 109 ? -10.688 -1.884 9.555 1.00 98.31 109 GLN A N 1
ATOM 779 C CA . GLN A 1 109 ? -9.857 -2.950 8.995 1.00 98.31 109 GLN A CA 1
ATOM 780 C C . GLN A 1 109 ? -8.552 -3.120 9.780 1.00 98.31 109 GLN A C 1
ATOM 782 O O . GLN A 1 109 ? -8.164 -2.313 10.624 1.00 98.31 109 GLN A O 1
ATOM 787 N N . THR A 1 110 ? -7.852 -4.223 9.526 1.00 98.50 110 THR A N 1
ATOM 788 C CA . THR A 1 110 ? -6.539 -4.489 10.129 1.00 98.50 110 THR A CA 1
ATOM 789 C C . THR A 1 110 ? -5.538 -4.787 9.033 1.00 98.50 110 THR A C 1
ATOM 791 O O . THR A 1 110 ? -5.741 -5.724 8.257 1.00 98.50 110 THR A O 1
ATOM 794 N N . LEU A 1 111 ? -4.449 -4.023 8.982 1.00 98.50 111 LEU A N 1
ATOM 795 C CA . LEU A 1 111 ? -3.343 -4.296 8.074 1.00 98.50 111 LEU A CA 1
ATOM 796 C C . LEU A 1 111 ? -2.702 -5.626 8.468 1.00 98.50 111 LEU A C 1
ATOM 798 O O . LEU A 1 111 ? -2.394 -5.858 9.638 1.00 98.50 111 LEU A O 1
ATOM 802 N N . SER A 1 112 ? -2.518 -6.488 7.475 1.00 98.31 112 SER A N 1
ATOM 803 C CA . SER A 1 112 ? -1.917 -7.816 7.622 1.00 98.31 112 SER A CA 1
ATOM 804 C C . SER A 1 112 ? -0.543 -7.900 6.968 1.00 98.31 112 SER A C 1
ATOM 806 O O . SER A 1 112 ? 0.329 -8.625 7.439 1.00 98.31 112 SER A O 1
ATOM 808 N N . HIS A 1 113 ? -0.362 -7.162 5.874 1.00 98.19 113 HIS A N 1
ATOM 809 C CA . HIS A 1 113 ? 0.864 -7.120 5.102 1.00 98.19 113 HIS A CA 1
ATOM 810 C C . HIS A 1 113 ? 1.085 -5.699 4.612 1.00 98.19 113 HIS A C 1
ATOM 812 O O . HIS A 1 113 ? 0.131 -5.027 4.213 1.00 98.19 113 HIS A O 1
ATOM 818 N N . VAL A 1 114 ? 2.333 -5.252 4.640 1.00 97.69 114 VAL A N 1
ATOM 819 C CA . VAL A 1 114 ? 2.733 -3.927 4.170 1.00 97.69 114 VAL A CA 1
ATOM 820 C C . VAL A 1 114 ? 4.102 -3.991 3.514 1.00 97.69 114 VAL A C 1
ATOM 822 O O . VAL A 1 114 ? 4.926 -4.831 3.869 1.00 97.69 114 VAL A O 1
ATOM 825 N N . PHE A 1 115 ? 4.363 -3.068 2.606 1.00 95.19 115 PHE A N 1
ATOM 826 C CA . PHE A 1 115 ? 5.715 -2.663 2.246 1.00 95.19 115 PHE A CA 1
ATOM 827 C C . PHE A 1 115 ? 5.712 -1.167 1.954 1.00 95.19 115 PHE A C 1
ATOM 829 O O . PHE A 1 115 ? 4.676 -0.589 1.616 1.00 95.19 115 PHE A O 1
ATOM 836 N N . VAL A 1 116 ? 6.870 -0.536 2.101 1.00 93.75 116 VAL A N 1
ATOM 837 C CA . VAL A 1 116 ? 7.040 0.889 1.828 1.00 93.75 116 VAL A CA 1
ATOM 838 C C . VAL A 1 116 ? 8.102 1.036 0.760 1.00 93.75 116 VAL A C 1
ATOM 840 O O . VAL A 1 116 ? 9.236 0.605 0.953 1.00 93.75 116 VAL A O 1
ATOM 843 N N . SER A 1 117 ? 7.735 1.657 -0.353 1.00 90.81 117 SER A N 1
ATOM 844 C CA . SER A 1 117 ? 8.687 2.071 -1.373 1.00 90.81 117 SER A CA 1
ATOM 845 C C . SER A 1 117 ? 9.208 3.464 -1.038 1.00 90.81 117 SER A C 1
ATOM 847 O O . SER A 1 117 ? 8.422 4.414 -0.950 1.00 90.81 117 SER A O 1
ATOM 849 N N . ALA A 1 118 ? 10.521 3.597 -0.912 1.00 84.31 118 ALA A N 1
ATOM 850 C CA . ALA A 1 118 ? 11.204 4.881 -0.927 1.00 84.31 118 ALA A CA 1
ATOM 851 C C . ALA A 1 118 ? 12.479 4.708 -1.752 1.00 84.31 118 ALA A C 1
ATOM 853 O O . ALA A 1 118 ? 13.336 3.894 -1.419 1.00 84.31 118 ALA A O 1
ATOM 854 N N . TYR A 1 119 ? 12.575 5.406 -2.877 1.00 71.69 119 TYR A N 1
ATOM 855 C CA . TYR A 1 119 ? 13.693 5.233 -3.800 1.00 71.69 119 TYR A CA 1
ATOM 856 C C . TYR A 1 119 ? 14.923 6.021 -3.348 1.00 71.69 119 TYR A C 1
ATOM 858 O O . TYR A 1 119 ? 14.797 7.219 -3.078 1.00 71.69 119 TYR A O 1
ATOM 866 N N . GLY A 1 120 ? 16.101 5.380 -3.341 1.00 57.28 120 GLY A N 1
ATOM 867 C CA . GLY A 1 120 ? 17.433 6.008 -3.393 1.00 57.28 120 GLY A CA 1
ATOM 868 C C . GLY A 1 120 ? 17.800 6.965 -2.255 1.00 57.28 120 GLY A C 1
ATOM 869 O O . GLY A 1 120 ? 18.906 7.497 -2.212 1.00 57.28 120 GLY A O 1
ATOM 870 N N . HIS A 1 121 ? 16.885 7.193 -1.320 1.00 56.06 121 HIS A N 1
ATOM 871 C CA . HIS A 1 121 ? 17.023 8.174 -0.268 1.00 56.06 121 HIS A CA 1
ATOM 872 C C . HIS A 1 121 ? 16.387 7.624 1.007 1.00 56.06 121 HIS A C 1
ATOM 874 O O . HIS A 1 121 ? 15.348 8.098 1.468 1.00 56.06 121 HIS A O 1
ATOM 880 N N . ASN A 1 122 ? 17.084 6.700 1.666 1.00 53.31 122 ASN A N 1
ATOM 881 C CA . ASN A 1 122 ? 16.880 6.491 3.105 1.00 53.31 122 ASN A CA 1
ATOM 882 C C . ASN A 1 122 ? 16.971 7.820 3.902 1.00 53.31 122 ASN A C 1
ATOM 884 O O . ASN A 1 122 ? 16.483 7.885 5.023 1.00 53.31 122 ASN A O 1
ATOM 888 N N . ASN A 1 123 ? 17.511 8.887 3.294 1.00 52.41 123 ASN A N 1
ATOM 889 C CA . ASN A 1 123 ? 17.540 10.261 3.800 1.00 52.41 123 ASN A CA 1
ATOM 890 C C . ASN A 1 123 ? 16.214 11.033 3.654 1.00 52.41 123 ASN A C 1
ATOM 892 O O . ASN A 1 123 ? 16.051 12.055 4.299 1.00 52.41 123 ASN A O 1
ATOM 896 N N . ILE A 1 124 ? 15.247 10.602 2.827 1.00 61.72 124 ILE A N 1
ATOM 897 C CA . ILE A 1 124 ? 13.913 11.241 2.830 1.00 61.72 124 ILE A CA 1
ATOM 898 C C . ILE A 1 124 ? 13.185 10.898 4.129 1.00 61.72 124 ILE A C 1
ATOM 900 O O . ILE A 1 124 ? 12.216 11.557 4.471 1.00 61.72 124 ILE A O 1
ATOM 904 N N . ILE A 1 125 ? 13.617 9.874 4.864 1.00 66.50 125 ILE A N 1
ATOM 905 C CA . ILE A 1 125 ? 12.829 9.327 5.953 1.00 66.50 125 ILE A CA 1
ATOM 906 C C . ILE A 1 125 ? 13.592 9.416 7.266 1.00 66.50 125 ILE A C 1
ATOM 908 O O . ILE A 1 125 ? 14.215 8.457 7.724 1.00 66.50 125 ILE A O 1
ATOM 912 N N . SER A 1 126 ? 13.469 10.569 7.911 1.00 62.38 126 SER A N 1
ATOM 913 C CA . SER A 1 126 ? 13.735 10.715 9.337 1.00 62.38 126 SER A CA 1
ATOM 914 C C . SER A 1 126 ? 12.877 9.683 10.091 1.00 62.38 126 SER A C 1
ATOM 916 O O . SER A 1 126 ? 11.653 9.783 10.159 1.00 62.38 126 SER A O 1
ATOM 918 N N . GLY A 1 127 ? 13.513 8.610 10.580 1.00 66.12 127 GLY A N 1
ATOM 919 C CA . GLY A 1 127 ? 12.844 7.493 11.267 1.00 66.12 127 GLY A CA 1
ATOM 920 C C . GLY A 1 127 ? 12.759 6.164 10.497 1.00 66.12 127 GLY A C 1
ATOM 921 O O . GLY A 1 127 ? 12.311 5.167 11.061 1.00 66.12 127 GLY A O 1
ATOM 922 N N . GLY A 1 128 ? 13.232 6.099 9.246 1.00 81.31 128 GLY A N 1
ATOM 923 C CA . GLY A 1 128 ? 13.442 4.833 8.525 1.00 81.31 128 GLY A CA 1
ATOM 924 C C . GLY A 1 128 ? 12.188 4.145 7.962 1.00 81.31 128 GLY A C 1
ATOM 925 O O . GLY A 1 128 ? 12.258 2.984 7.555 1.00 81.31 128 GLY A O 1
ATOM 926 N N . GLY A 1 129 ? 11.036 4.821 7.921 1.00 89.25 129 GLY A N 1
ATOM 927 C CA . GLY A 1 129 ? 9.820 4.268 7.327 1.00 89.25 129 GLY A CA 1
ATOM 928 C C . GLY A 1 129 ? 8.566 5.132 7.470 1.00 89.25 129 GLY A C 1
ATOM 929 O O . GLY A 1 129 ? 8.626 6.321 7.773 1.00 89.25 129 GLY A O 1
ATOM 930 N N . VAL A 1 130 ? 7.413 4.505 7.251 1.00 93.88 130 VAL A N 1
ATOM 931 C CA . VAL A 1 130 ? 6.094 5.122 7.441 1.00 93.88 130 VAL A CA 1
ATOM 932 C C . VAL A 1 130 ? 5.551 4.741 8.812 1.00 93.88 130 VAL A C 1
ATOM 934 O O . VAL A 1 130 ? 5.581 3.570 9.197 1.00 93.88 130 VAL A O 1
ATOM 937 N N . TYR A 1 131 ? 5.014 5.722 9.531 1.00 95.50 131 TYR A N 1
ATOM 938 C CA . TYR A 1 131 ? 4.333 5.536 10.807 1.00 95.50 131 TYR A CA 1
ATOM 939 C C . TYR A 1 131 ? 2.825 5.639 10.622 1.00 95.50 131 TYR A C 1
ATOM 941 O O . TYR A 1 131 ? 2.337 6.506 9.906 1.00 95.50 131 TYR A O 1
ATOM 949 N N . VAL A 1 132 ? 2.077 4.776 11.301 1.00 97.69 132 VAL A N 1
ATOM 950 C CA . VAL A 1 132 ? 0.626 4.901 11.437 1.00 97.69 132 VAL A CA 1
ATOM 951 C C . VAL A 1 132 ? 0.350 5.538 12.789 1.00 97.69 132 VAL A C 1
ATOM 953 O O . VAL A 1 132 ? 0.722 4.980 13.825 1.00 97.69 132 VAL A O 1
ATOM 956 N N . LEU A 1 133 ? -0.278 6.707 12.771 1.0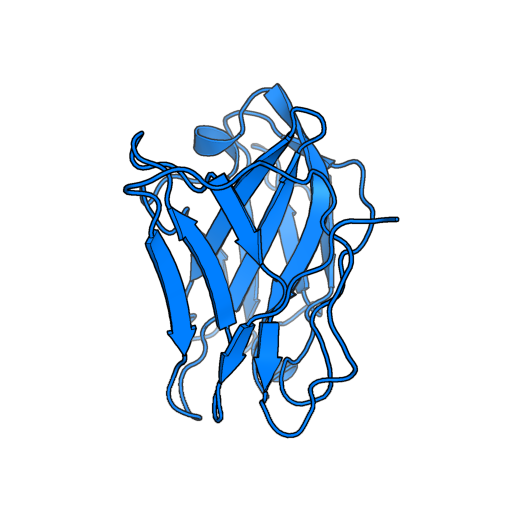0 97.88 133 LEU A N 1
ATOM 957 C CA . LEU A 1 133 ? -0.672 7.472 13.945 1.00 97.88 133 LEU A CA 1
ATOM 958 C C . LEU A 1 133 ? -2.172 7.309 14.190 1.00 97.88 133 LEU A C 1
ATOM 960 O O . LEU A 1 133 ? -2.961 7.263 13.246 1.00 97.88 133 LEU A O 1
ATOM 964 N N . ASN A 1 134 ? -2.571 7.231 15.456 1.00 97.06 134 ASN A N 1
ATOM 965 C CA . ASN A 1 134 ? -3.978 7.316 15.838 1.00 97.06 134 ASN A CA 1
ATOM 966 C C . ASN A 1 134 ? -4.453 8.781 15.924 1.00 97.06 134 ASN A C 1
ATOM 968 O O . ASN A 1 134 ? -3.665 9.714 15.789 1.00 97.06 134 ASN A O 1
ATOM 972 N N . GLY A 1 135 ? -5.736 8.988 16.239 1.00 94.62 135 GLY A N 1
ATOM 973 C CA . GLY A 1 135 ? -6.320 10.332 16.364 1.00 94.62 135 GLY A CA 1
ATOM 974 C C . GLY A 1 135 ? -5.740 11.208 17.486 1.00 94.62 135 GLY A C 1
ATOM 975 O O . GLY A 1 135 ? -6.027 12.399 17.522 1.00 94.62 135 GLY A O 1
ATOM 976 N N . SER A 1 136 ? -4.928 10.653 18.396 1.00 95.62 136 SER A N 1
ATOM 977 C CA . SER A 1 136 ? -4.180 11.418 19.405 1.00 95.62 136 SER A CA 1
ATOM 978 C C . SER A 1 136 ? -2.725 11.689 19.001 1.00 95.62 136 SER A C 1
ATOM 980 O O . SER A 1 136 ? -1.956 12.190 19.817 1.00 95.62 136 SER A O 1
ATOM 982 N N . GLY A 1 137 ? -2.317 11.321 17.781 1.00 95.06 137 GLY A N 1
ATOM 983 C CA . GLY A 1 137 ? -0.944 11.463 17.282 1.00 95.06 137 GLY A CA 1
ATOM 984 C C . GLY A 1 137 ? 0.037 10.405 17.804 1.00 95.06 137 GLY A C 1
ATOM 985 O O . GLY A 1 137 ? 1.243 10.519 17.596 1.00 95.06 137 GLY A O 1
ATOM 986 N N . SER A 1 138 ? -0.441 9.368 18.497 1.00 96.50 138 SER A N 1
ATOM 987 C CA . SER A 1 138 ? 0.400 8.279 19.003 1.00 96.50 138 SER A CA 1
ATOM 988 C C . SER A 1 138 ? 0.649 7.229 17.922 1.00 96.50 138 SER A C 1
ATOM 990 O O . SER A 1 138 ? -0.272 6.840 17.205 1.00 96.50 138 SER A O 1
ATOM 992 N N . VAL A 1 139 ? 1.883 6.727 17.838 1.00 96.12 139 VAL A N 1
ATOM 993 C CA . VAL A 1 139 ? 2.253 5.660 16.897 1.00 96.12 139 VAL A CA 1
ATOM 994 C C . VAL A 1 139 ? 1.580 4.349 17.307 1.00 96.12 139 VAL A C 1
ATOM 996 O O . VAL A 1 139 ? 1.782 3.858 18.415 1.00 96.12 139 VAL A O 1
ATOM 999 N N . VAL A 1 140 ? 0.807 3.767 16.393 1.00 96.56 140 VAL A N 1
ATOM 1000 C CA . VAL A 1 140 ? 0.105 2.477 16.556 1.00 96.56 140 VAL A CA 1
ATOM 1001 C C . VAL A 1 140 ? 0.603 1.403 15.589 1.00 96.56 140 VAL A C 1
ATOM 1003 O O . VAL A 1 140 ? 0.250 0.232 15.714 1.00 96.56 140 VAL A O 1
ATOM 1006 N N . GLY A 1 141 ? 1.439 1.787 14.628 1.00 95.50 141 GLY A N 1
ATOM 1007 C CA . GLY A 1 141 ? 2.068 0.881 13.682 1.00 95.50 141 GLY A CA 1
ATOM 1008 C C . GLY A 1 141 ? 3.197 1.566 12.927 1.00 95.50 141 GLY A C 1
ATOM 1009 O O . GLY A 1 141 ? 3.273 2.792 12.883 1.00 95.50 141 GLY A O 1
ATOM 1010 N N . ALA A 1 142 ? 4.080 0.773 12.334 1.00 93.75 142 ALA A N 1
ATOM 1011 C CA . ALA A 1 142 ? 5.160 1.273 11.497 1.00 93.75 142 ALA A CA 1
ATOM 1012 C C . ALA A 1 142 ? 5.509 0.248 10.416 1.00 93.75 142 ALA A C 1
ATOM 1014 O O . ALA A 1 142 ? 5.301 -0.954 10.597 1.00 93.75 142 ALA A O 1
ATOM 1015 N N . ALA A 1 143 ? 6.057 0.731 9.308 1.00 92.81 143 ALA A N 1
ATOM 1016 C CA . ALA A 1 143 ? 6.582 -0.087 8.228 1.00 92.81 143 ALA A CA 1
ATOM 1017 C C . ALA A 1 143 ? 7.911 0.505 7.757 1.00 92.81 143 ALA A C 1
ATOM 1019 O O . ALA A 1 143 ? 7.962 1.675 7.379 1.00 92.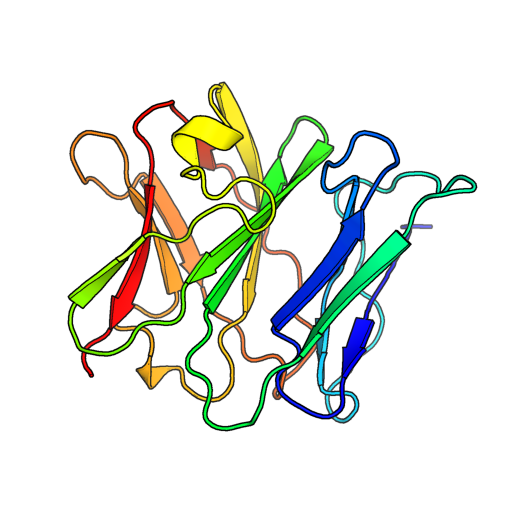81 143 ALA A O 1
ATOM 1020 N N . SER A 1 144 ? 8.977 -0.295 7.793 1.00 90.62 144 SER A N 1
ATOM 1021 C CA . SER A 1 144 ? 10.299 0.122 7.324 1.00 90.62 144 SER A CA 1
ATOM 1022 C C . SER A 1 144 ? 10.281 0.373 5.822 1.00 90.62 144 SER A C 1
ATOM 1024 O O . SER A 1 144 ? 9.713 -0.421 5.065 1.00 90.62 144 SER A O 1
ATOM 1026 N N . ALA A 1 145 ? 10.939 1.444 5.397 1.00 89.06 145 ALA A N 1
ATOM 1027 C CA . ALA A 1 145 ? 11.150 1.699 3.985 1.00 89.06 145 ALA A CA 1
ATOM 1028 C C . ALA A 1 145 ? 12.125 0.705 3.364 1.00 89.06 145 ALA A C 1
ATOM 1030 O O . ALA A 1 145 ? 13.027 0.180 4.017 1.00 89.06 145 ALA A O 1
ATOM 1031 N N . MET A 1 146 ? 11.905 0.450 2.083 1.00 87.25 146 MET A N 1
ATOM 1032 C CA . MET A 1 146 ? 12.725 -0.407 1.252 1.00 87.25 146 MET A CA 1
ATOM 1033 C C . MET A 1 146 ? 13.022 0.320 -0.057 1.00 87.25 146 MET A C 1
ATOM 1035 O O . MET A 1 146 ? 12.174 1.049 -0.586 1.00 87.25 146 MET A O 1
ATOM 1039 N N . ASP A 1 147 ? 14.216 0.081 -0.589 1.00 86.69 147 ASP A N 1
ATOM 1040 C CA . ASP A 1 147 ? 14.649 0.656 -1.854 1.00 86.69 147 ASP A CA 1
ATOM 1041 C C . ASP A 1 147 ? 14.476 -0.354 -2.993 1.00 86.69 147 ASP A C 1
ATOM 1043 O O . ASP A 1 147 ? 15.150 -1.386 -3.046 1.00 86.69 147 ASP A O 1
ATOM 1047 N N . SER A 1 148 ? 13.593 -0.017 -3.934 1.00 85.94 148 SER A N 1
ATOM 1048 C CA . SER A 1 148 ? 13.345 -0.805 -5.147 1.00 85.94 148 SER A CA 1
ATOM 1049 C C . SER A 1 148 ? 14.594 -1.000 -6.026 1.00 85.94 148 SER A C 1
ATOM 1051 O O . SER A 1 148 ? 14.608 -1.913 -6.849 1.00 85.94 148 SER A O 1
ATOM 1053 N N . GLN A 1 149 ? 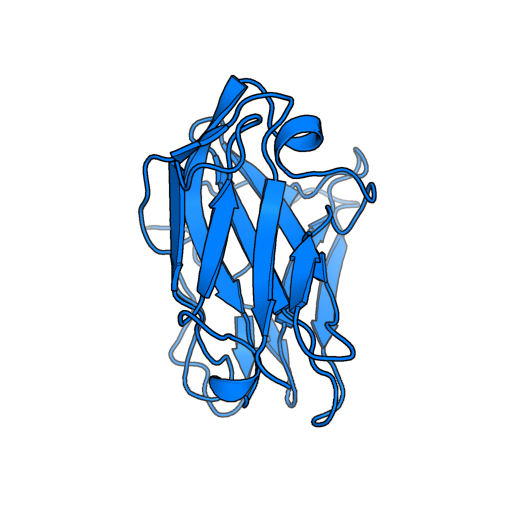15.646 -0.181 -5.867 1.00 85.62 149 GLN A N 1
ATOM 1054 C CA . GLN A 1 149 ? 16.932 -0.356 -6.562 1.00 85.62 149 GLN A CA 1
ATOM 1055 C C . GLN A 1 149 ? 17.816 -1.442 -5.963 1.00 85.62 149 GLN A C 1
ATOM 1057 O O . GLN A 1 149 ? 18.736 -1.914 -6.627 1.00 85.62 149 GLN A O 1
ATOM 1062 N N . LEU A 1 150 ? 17.585 -1.799 -4.702 1.00 86.38 150 LEU A N 1
ATOM 1063 C CA . LEU A 1 150 ? 18.392 -2.788 -3.993 1.00 86.38 150 LEU A CA 1
ATOM 1064 C C . LEU A 1 150 ? 17.738 -4.171 -4.011 1.00 86.38 150 LEU A C 1
ATOM 1066 O O . LEU A 1 150 ? 18.411 -5.174 -3.772 1.00 86.38 150 LEU A O 1
ATOM 1070 N N . GLY A 1 151 ? 16.442 -4.243 -4.315 1.00 87.56 151 GLY A N 1
ATOM 1071 C CA . GLY A 1 151 ? 15.744 -5.506 -4.475 1.00 87.56 151 GLY A CA 1
ATOM 1072 C C . GLY A 1 151 ? 14.241 -5.363 -4.668 1.00 87.56 151 GLY A C 1
ATOM 1073 O O . GLY A 1 151 ? 13.674 -4.271 -4.688 1.00 87.56 151 GLY A O 1
ATOM 1074 N N . ALA A 1 152 ? 13.597 -6.520 -4.779 1.00 89.44 152 ALA A N 1
ATOM 1075 C CA . ALA A 1 152 ? 12.151 -6.646 -4.760 1.00 89.44 152 ALA A CA 1
ATOM 1076 C C . ALA A 1 152 ? 11.551 -6.144 -3.443 1.00 89.44 152 ALA A C 1
ATOM 1078 O O . ALA A 1 152 ? 11.982 -6.549 -2.361 1.00 89.44 152 ALA A O 1
ATOM 1079 N N . LEU A 1 153 ? 10.513 -5.311 -3.536 1.00 91.00 153 LEU A N 1
ATOM 1080 C CA . LEU A 1 153 ? 9.753 -4.896 -2.363 1.00 91.00 153 LEU A CA 1
ATOM 1081 C C . LEU A 1 153 ? 8.875 -6.054 -1.883 1.00 91.00 153 LEU A C 1
ATOM 1083 O O . LEU A 1 153 ? 7.854 -6.374 -2.492 1.00 91.00 153 LEU A O 1
ATOM 1087 N N . SER A 1 154 ? 9.298 -6.692 -0.795 1.00 91.12 154 SER A N 1
ATOM 1088 C CA . SER A 1 154 ? 8.637 -7.866 -0.228 1.00 91.12 154 SER A CA 1
ATOM 1089 C C . SER A 1 154 ? 7.638 -7.486 0.865 1.00 91.12 154 SER A C 1
ATOM 1091 O O . SER A 1 154 ? 7.757 -6.462 1.538 1.00 91.12 154 SER A O 1
ATOM 1093 N N . TRP A 1 155 ? 6.617 -8.322 1.047 1.00 94.69 155 TRP A N 1
ATOM 1094 C CA . TRP A 1 155 ? 5.565 -8.082 2.030 1.00 94.69 155 TRP A CA 1
ATOM 1095 C C . TRP A 1 155 ? 6.029 -8.392 3.456 1.00 94.69 155 TRP A C 1
ATOM 1097 O O . TRP A 1 155 ? 6.212 -9.553 3.828 1.00 94.69 155 TRP A O 1
ATOM 1107 N N . SER A 1 156 ? 6.087 -7.369 4.302 1.00 95.50 156 SER A N 1
ATOM 1108 C CA . SER A 1 156 ? 6.243 -7.524 5.747 1.00 95.50 156 SER A CA 1
ATOM 1109 C C . SER A 1 156 ? 4.901 -7.845 6.395 1.00 95.50 156 SER A C 1
ATOM 1111 O O . SER A 1 156 ? 3.922 -7.121 6.211 1.00 95.50 156 SER A O 1
ATOM 1113 N N . A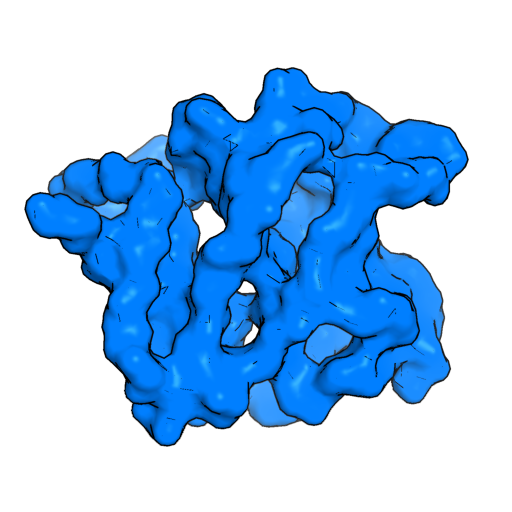RG A 1 157 ? 4.843 -8.918 7.191 1.00 96.81 157 ARG A N 1
ATOM 1114 C CA . ARG A 1 157 ? 3.646 -9.268 7.970 1.00 96.81 157 ARG A CA 1
ATOM 1115 C C . ARG A 1 157 ? 3.489 -8.333 9.163 1.00 96.81 157 ARG A C 1
ATOM 1117 O O . ARG A 1 157 ? 4.427 -8.148 9.932 1.00 96.81 157 ARG A O 1
ATOM 1124 N N . VAL A 1 158 ? 2.286 -7.802 9.346 1.00 97.50 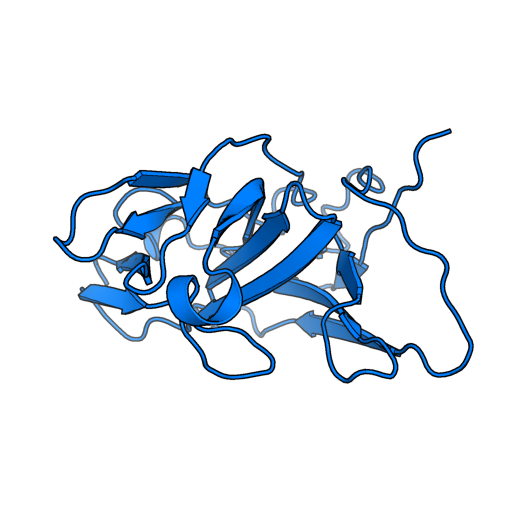158 VAL A N 1
ATOM 1125 C CA . VAL A 1 158 ? 1.940 -6.876 10.431 1.00 97.50 158 VAL A CA 1
ATOM 1126 C C . VAL A 1 158 ? 0.550 -7.177 10.997 1.00 97.50 158 VAL A C 1
ATOM 1128 O O . VAL A 1 158 ? -0.199 -7.993 10.464 1.00 97.50 158 VAL A O 1
ATOM 1131 N N . ASN A 1 159 ? 0.205 -6.528 12.108 1.00 97.69 159 ASN A N 1
ATOM 1132 C CA . ASN A 1 159 ? -1.124 -6.592 12.713 1.00 97.69 159 ASN A CA 1
ATOM 1133 C C . ASN A 1 159 ? -1.508 -5.207 13.254 1.00 97.69 159 ASN A C 1
ATOM 1135 O O . ASN A 1 159 ? -1.534 -5.000 14.465 1.00 97.69 159 ASN A O 1
ATOM 1139 N N . ILE A 1 160 ? -1.734 -4.253 12.347 1.00 98.06 160 ILE A N 1
ATOM 1140 C CA . ILE A 1 160 ? -1.999 -2.847 12.694 1.00 98.06 160 ILE A CA 1
ATOM 1141 C C . ILE A 1 160 ? -3.499 -2.576 12.508 1.00 98.06 160 ILE A C 1
ATOM 1143 O O . ILE A 1 160 ? -3.965 -2.593 11.364 1.00 98.06 160 ILE A O 1
ATOM 1147 N N . PRO A 1 161 ? -4.279 -2.372 13.584 1.00 97.56 161 PRO A N 1
ATOM 1148 C CA . PRO A 1 161 ? -5.679 -1.978 13.461 1.00 97.56 161 PRO A CA 1
ATOM 1149 C C . PRO A 1 161 ? -5.774 -0.540 12.943 1.00 97.56 161 PRO A C 1
ATOM 1151 O O . PRO A 1 161 ? -4.942 0.293 13.296 1.00 97.56 161 PRO A O 1
ATOM 1154 N N . ILE A 1 162 ? -6.785 -0.246 12.126 1.00 98.25 162 ILE A N 1
ATOM 1155 C CA . ILE A 1 162 ? -7.031 1.089 11.574 1.00 98.25 162 ILE A CA 1
ATOM 1156 C C . ILE A 1 162 ? -8.383 1.601 12.069 1.00 98.25 162 ILE A C 1
ATOM 1158 O O . ILE A 1 162 ? -9.399 0.923 11.925 1.00 98.25 162 ILE A O 1
ATOM 1162 N N . GLY A 1 163 ? -8.380 2.794 12.663 1.00 97.81 163 GLY A N 1
ATOM 1163 C CA . GLY A 1 163 ? -9.589 3.541 13.004 1.00 97.81 163 GLY A CA 1
ATOM 1164 C C . GLY A 1 163 ? -9.740 4.797 12.148 1.00 97.81 163 GLY A C 1
ATOM 1165 O O . GLY A 1 163 ? -8.769 5.280 11.568 1.00 97.81 163 GLY A O 1
ATOM 1166 N N . LEU A 1 164 ? -10.949 5.354 12.117 1.00 97.69 164 LEU A N 1
ATOM 1167 C CA . LEU A 1 164 ? -11.338 6.460 11.239 1.00 97.69 164 LEU A CA 1
ATOM 1168 C C . LEU A 1 164 ? -10.384 7.666 11.258 1.00 97.69 164 LEU A C 1
ATOM 1170 O O . LEU A 1 164 ? -10.072 8.226 10.211 1.00 97.69 164 LEU A O 1
ATOM 1174 N N . SER A 1 165 ? -9.902 8.061 12.438 1.00 97.06 165 SER A N 1
ATOM 1175 C CA . SER A 1 165 ? -9.018 9.224 12.617 1.00 97.06 165 SER A CA 1
ATOM 1176 C C . SER A 1 165 ? -7.528 8.908 12.437 1.00 97.06 165 SER A C 1
ATOM 1178 O O . SER A 1 165 ? -6.692 9.661 12.928 1.00 97.06 165 SER A O 1
ATOM 1180 N N . PHE A 1 166 ? -7.173 7.767 11.840 1.00 98.38 166 PHE A N 1
ATOM 1181 C CA . PHE A 1 166 ? -5.775 7.355 11.717 1.00 98.38 166 PHE A CA 1
ATOM 1182 C C . PHE A 1 166 ? -5.134 7.959 10.469 1.00 98.38 166 PHE A C 1
ATOM 1184 O O . PHE A 1 166 ? -5.771 8.089 9.421 1.00 98.38 166 PHE A O 1
ATOM 1191 N N . GLN A 1 167 ? -3.844 8.262 10.578 1.00 98.31 167 GLN A N 1
ATOM 1192 C CA . GLN A 1 167 ? -3.034 8.832 9.505 1.00 98.31 167 GLN A CA 1
ATOM 1193 C C . GLN A 1 167 ? -1.791 7.972 9.289 1.00 98.31 167 GLN A C 1
ATOM 1195 O O . GLN A 1 167 ? -1.197 7.476 10.246 1.00 98.31 167 GLN A O 1
ATOM 1200 N N . ALA A 1 168 ? -1.397 7.783 8.033 1.00 97.81 168 ALA A N 1
ATOM 1201 C CA . ALA A 1 168 ? -0.100 7.217 7.688 1.00 97.81 168 ALA A CA 1
ATOM 1202 C C . ALA A 1 168 ? 0.818 8.381 7.329 1.00 97.81 168 ALA A C 1
ATOM 1204 O O . ALA A 1 168 ? 0.466 9.176 6.465 1.00 97.81 168 ALA A O 1
ATOM 1205 N N . VAL A 1 169 ? 1.968 8.500 7.983 1.00 95.69 169 VAL A N 1
ATOM 1206 C CA . VAL A 1 169 ? 2.866 9.642 7.812 1.00 95.69 169 VAL A CA 1
ATOM 1207 C C . VAL A 1 169 ? 4.296 9.201 7.558 1.00 95.69 169 VAL A C 1
ATOM 1209 O O . VAL A 1 169 ? 4.769 8.196 8.094 1.00 95.69 169 VAL A O 1
ATOM 1212 N N . VAL A 1 170 ? 5.001 9.997 6.767 1.00 92.56 170 VAL A N 1
ATOM 1213 C CA . VAL A 1 170 ? 6.454 9.951 6.631 1.00 92.56 170 VAL A CA 1
ATOM 1214 C C . VAL A 1 170 ? 7.029 11.231 7.227 1.00 92.56 170 VAL A C 1
ATOM 1216 O O . VAL A 1 170 ? 6.428 12.300 7.111 1.00 92.56 170 VAL A O 1
ATOM 1219 N N . ARG A 1 171 ? 8.180 11.133 7.890 1.00 89.69 171 ARG A N 1
ATOM 1220 C CA . ARG A 1 171 ? 8.900 12.293 8.428 1.00 89.69 171 ARG A CA 1
ATOM 1221 C C . ARG A 1 171 ? 10.206 12.460 7.692 1.00 89.69 171 ARG A C 1
ATOM 1223 O O . ARG A 1 171 ? 10.861 11.470 7.403 1.00 89.69 171 ARG A O 1
ATOM 1230 N N . THR A 1 172 ? 10.590 13.695 7.415 1.00 85.31 172 THR A N 1
ATOM 1231 C CA . THR A 1 172 ? 11.819 14.012 6.683 1.00 85.31 172 THR A CA 1
ATOM 1232 C C . THR A 1 172 ? 12.570 15.140 7.392 1.00 85.31 172 THR A C 1
ATOM 1234 O O . THR A 1 172 ? 11.947 16.005 8.012 1.00 85.31 172 THR A O 1
ATOM 1237 N N . ASP A 1 173 ? 13.897 15.121 7.337 1.00 76.38 173 ASP A N 1
ATOM 1238 C CA . ASP A 1 173 ? 14.810 16.104 7.939 1.00 76.38 173 ASP A CA 1
ATOM 1239 C C . ASP A 1 173 ? 15.407 17.108 6.930 1.00 76.38 173 ASP A C 1
ATOM 1241 O O . ASP A 1 173 ? 16.196 17.960 7.333 1.00 76.38 173 ASP A O 1
ATOM 1245 N N . ALA A 1 174 ? 14.897 17.094 5.688 1.00 60.41 174 ALA A N 1
ATOM 1246 C CA . ALA A 1 174 ? 15.364 17.786 4.470 1.00 60.41 174 ALA A CA 1
ATOM 1247 C C . ALA A 1 174 ? 16.509 17.077 3.724 1.00 60.41 174 ALA A C 1
ATOM 1249 O O . ALA A 1 174 ? 17.666 17.118 4.186 1.00 60.41 174 ALA A O 1
#

Sequence (174 aa):
MAVQAMMTAENQATYAYVLGLGGQIKIALPVAATSAANGPEALPYAKSLVSGDTVRMMSNTATDRQVCLTVATKQGTYACFENTPTGAGEFELTHIITGQSIGQSLDGQTLSHVFVSAYGHNNIISGGGVYVLNGSGSVVGAASAMDSQLGALSWSRVNIPIGLSFQAVVRTDA

pLDDT: mean 90.86, std 10.01, range [52.41, 98.5]

Secondary structure (DSSP, 8-state):
---EE-EEESS-EEEEEEEPTTSSEEEEE-EEETTT--SPEEPSS-----TT-EEEEEE--TT---EEEEEEETTS-EEEEEE---SSEEEEEEETTT---HHHHHTT-EEEEEEEEE-S-GGG-TTSEEEEE-TTS-EEEEEEEE-TTTS----EEEEEE--TT-EEEEEE--